Protein AF-A0A1W6MSX8-F1 (afdb_monomer)

Structure (mmCIF, N/CA/C/O backbone):
data_AF-A0A1W6MSX8-F1
#
_entry.id   AF-A0A1W6MSX8-F1
#
loop_
_atom_site.group_PDB
_atom_site.id
_atom_site.type_symbol
_atom_site.label_atom_id
_atom_site.label_alt_id
_atom_site.label_comp_id
_atom_site.label_asym_id
_atom_site.label_entity_id
_atom_site.label_seq_id
_atom_site.pdbx_PDB_ins_code
_atom_site.Cartn_x
_atom_site.Cartn_y
_atom_site.Cartn_z
_atom_site.occupancy
_atom_site.B_iso_or_equiv
_atom_site.auth_seq_id
_atom_site.auth_comp_id
_atom_site.auth_asym_id
_atom_site.auth_atom_id
_atom_site.pdbx_PDB_model_num
ATOM 1 N N . MET A 1 1 ? 38.690 9.024 20.204 1.00 37.06 1 MET A N 1
ATOM 2 C CA . MET A 1 1 ? 37.576 9.558 19.395 1.00 37.06 1 MET A CA 1
ATOM 3 C C . MET A 1 1 ? 37.236 8.498 18.362 1.00 37.06 1 MET A C 1
ATOM 5 O O . MET A 1 1 ? 38.032 8.278 17.463 1.00 37.06 1 MET A O 1
ATOM 9 N N . SER A 1 2 ? 36.153 7.746 18.572 1.00 43.12 2 SER A N 1
ATOM 10 C CA . SER A 1 2 ? 35.658 6.762 17.605 1.00 43.12 2 SER A CA 1
ATOM 11 C C . SER A 1 2 ? 34.822 7.488 16.557 1.00 43.12 2 SER A C 1
ATOM 13 O O . SER A 1 2 ? 33.864 8.161 16.931 1.00 43.12 2 SER A O 1
ATOM 15 N N . SER A 1 3 ? 35.148 7.339 15.276 1.00 42.53 3 SER A N 1
ATOM 16 C CA . SER A 1 3 ? 34.219 7.688 14.205 1.00 42.53 3 SER A CA 1
ATOM 17 C C . SER A 1 3 ? 34.100 6.494 13.277 1.00 42.53 3 SER A C 1
ATOM 19 O O . SER A 1 3 ? 35.037 6.110 12.585 1.00 42.53 3 SER A O 1
ATOM 21 N N . VAL A 1 4 ? 32.934 5.880 13.415 1.00 55.66 4 VAL A N 1
ATOM 22 C CA . VAL A 1 4 ? 32.267 4.943 12.524 1.00 55.66 4 VAL A CA 1
ATOM 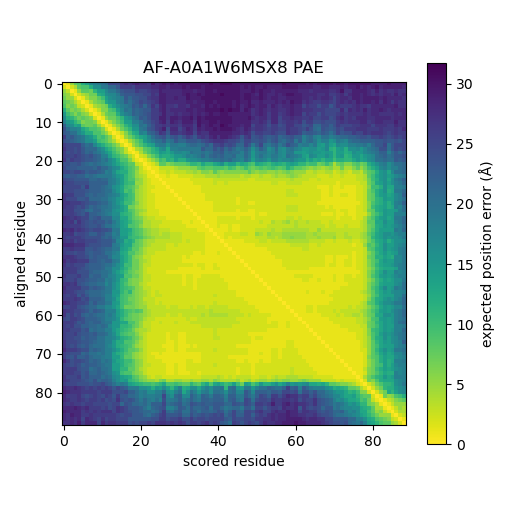23 C C . VAL A 1 4 ? 32.396 5.340 11.051 1.00 55.66 4 VAL A C 1
ATOM 25 O O . VAL A 1 4 ? 32.477 6.526 10.753 1.00 55.66 4 VAL A O 1
ATOM 28 N N . GLU A 1 5 ? 32.379 4.321 10.185 1.00 51.56 5 GLU A N 1
ATOM 29 C CA . GLU A 1 5 ? 31.856 4.290 8.799 1.00 51.56 5 GLU A CA 1
ATOM 30 C C . GLU A 1 5 ? 32.737 3.481 7.841 1.00 51.56 5 GLU A C 1
ATOM 32 O O . GLU A 1 5 ? 33.240 3.960 6.831 1.00 51.56 5 GLU A O 1
ATOM 37 N N . GLN A 1 6 ? 32.866 2.189 8.137 1.00 41.06 6 GLN A N 1
ATOM 38 C CA . GLN A 1 6 ? 33.113 1.187 7.104 1.00 41.06 6 GLN A CA 1
ATOM 39 C C . GLN A 1 6 ? 32.164 0.020 7.344 1.00 41.06 6 GLN A C 1
ATOM 41 O O . GLN A 1 6 ? 32.480 -0.907 8.079 1.00 41.06 6 GLN A O 1
ATOM 46 N N . CYS A 1 7 ? 30.965 0.107 6.775 1.00 47.62 7 CYS A N 1
ATOM 47 C CA . CYS A 1 7 ? 30.057 -1.023 6.608 1.00 47.62 7 CYS A CA 1
ATOM 48 C C . CYS A 1 7 ? 29.052 -0.679 5.511 1.00 47.62 7 CYS A C 1
ATOM 50 O O . CYS A 1 7 ? 28.035 -0.061 5.800 1.00 47.62 7 CYS A O 1
ATOM 52 N N . ALA A 1 8 ? 29.346 -1.077 4.274 1.00 44.97 8 ALA A N 1
ATOM 53 C CA . ALA A 1 8 ? 28.339 -1.474 3.289 1.00 44.97 8 ALA A CA 1
ATOM 54 C C . ALA A 1 8 ? 29.032 -1.971 2.013 1.00 44.97 8 ALA A C 1
ATOM 56 O O . ALA A 1 8 ? 28.938 -1.345 0.964 1.00 44.97 8 ALA A O 1
ATOM 57 N N . GLU A 1 9 ? 29.714 -3.112 2.090 1.00 56.00 9 GLU A N 1
ATOM 58 C CA . G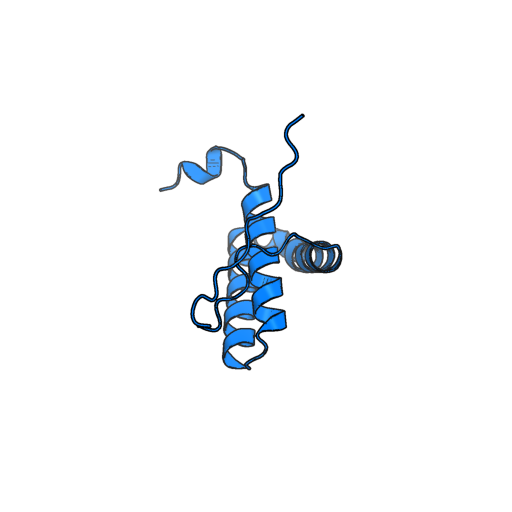LU A 1 9 ? 29.935 -3.916 0.890 1.00 56.00 9 GLU A CA 1
ATOM 59 C C . GLU A 1 9 ? 29.315 -5.284 1.133 1.00 56.00 9 GLU A C 1
ATOM 61 O O . GLU A 1 9 ? 29.775 -6.105 1.926 1.00 56.00 9 GLU A O 1
ATOM 66 N N . SER A 1 10 ? 28.147 -5.468 0.539 1.00 46.75 10 SER A N 1
ATOM 67 C CA . SER A 1 10 ? 27.491 -6.756 0.417 1.00 46.75 10 SER A CA 1
ATOM 68 C C . SER A 1 10 ? 26.664 -6.700 -0.853 1.00 46.75 10 SER A C 1
ATOM 70 O O . SER A 1 10 ? 25.466 -6.427 -0.827 1.00 46.75 10 SER A O 1
ATOM 72 N N . GLU A 1 11 ? 27.333 -6.966 -1.972 1.00 55.19 11 GLU A N 1
ATOM 73 C CA . GLU A 1 11 ? 26.692 -7.560 -3.136 1.00 55.19 11 GLU A CA 1
ATOM 74 C C . GLU A 1 11 ? 26.076 -8.893 -2.696 1.00 55.19 11 GLU A C 1
ATOM 76 O O . GLU A 1 11 ? 26.755 -9.910 -2.544 1.00 55.19 11 GLU A O 1
ATOM 81 N N . ARG A 1 12 ? 24.767 -8.894 -2.440 1.00 43.78 12 ARG A N 1
ATOM 82 C CA . ARG A 1 12 ? 23.977 -10.122 -2.470 1.00 43.78 12 ARG A CA 1
ATOM 83 C C . ARG A 1 12 ? 23.125 -10.096 -3.718 1.00 43.78 12 ARG A C 1
ATOM 85 O O . ARG A 1 12 ? 22.362 -9.162 -3.933 1.00 43.78 12 ARG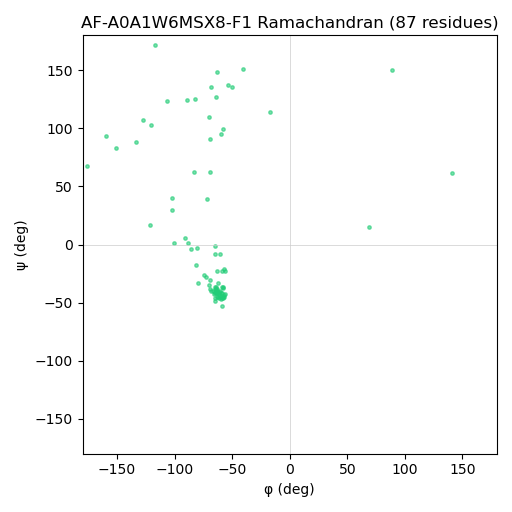 A O 1
ATOM 92 N N . MET A 1 13 ? 23.317 -11.150 -4.505 1.00 39.44 13 MET A N 1
ATOM 93 C CA . MET A 1 13 ? 22.466 -11.635 -5.582 1.00 39.44 13 MET A CA 1
ATOM 94 C C . MET A 1 13 ? 21.048 -11.064 -5.525 1.00 39.44 13 MET A C 1
ATOM 96 O O . MET A 1 13 ? 20.282 -11.360 -4.610 1.00 39.44 13 MET A O 1
ATOM 100 N N . ALA A 1 14 ? 20.725 -10.258 -6.531 1.00 44.22 14 ALA A N 1
ATOM 101 C CA . ALA A 1 14 ? 19.403 -9.708 -6.744 1.00 44.22 14 ALA A CA 1
ATOM 102 C C . ALA A 1 14 ? 18.428 -10.821 -7.158 1.00 44.22 14 ALA A C 1
ATOM 104 O O . ALA A 1 14 ? 18.238 -11.103 -8.340 1.00 44.22 14 ALA A O 1
ATOM 105 N N . THR A 1 15 ? 17.762 -11.437 -6.186 1.00 46.75 15 THR A N 1
ATOM 106 C CA . THR A 1 15 ? 16.322 -11.635 -6.347 1.00 46.75 15 THR A CA 1
ATOM 107 C C . THR A 1 15 ? 15.676 -10.241 -6.400 1.00 46.75 15 THR A C 1
ATOM 109 O O . THR A 1 15 ? 16.213 -9.309 -5.792 1.00 46.75 15 THR A O 1
ATOM 112 N N . PRO A 1 16 ? 14.570 -10.019 -7.134 1.00 46.06 16 PRO A N 1
ATOM 113 C CA . PRO A 1 16 ? 13.795 -8.783 -7.032 1.00 46.06 16 PRO A CA 1
ATOM 114 C C . PRO A 1 16 ? 13.091 -8.751 -5.663 1.00 46.06 16 PRO A C 1
ATOM 116 O O . PRO A 1 16 ? 11.871 -8.808 -5.554 1.00 46.06 16 PRO A O 1
ATOM 119 N N . GLU A 1 17 ? 13.882 -8.743 -4.592 1.00 48.25 17 GLU A N 1
ATOM 120 C CA . GLU A 1 17 ? 13.440 -8.602 -3.219 1.00 48.25 17 GLU A CA 1
ATOM 121 C C . GLU A 1 17 ? 12.975 -7.164 -3.098 1.00 48.25 17 GLU A C 1
ATOM 123 O O . GLU A 1 17 ? 13.764 -6.215 -3.154 1.00 48.25 17 GLU A O 1
ATOM 128 N N . LEU A 1 18 ? 11.666 -6.994 -2.976 1.00 55.47 18 LEU A N 1
ATOM 129 C CA . LEU A 1 18 ? 11.087 -5.699 -2.682 1.00 55.47 18 LEU A CA 1
ATOM 130 C C . LEU A 1 18 ? 11.815 -5.102 -1.459 1.00 55.47 18 LEU A C 1
ATOM 132 O O . LEU A 1 18 ? 12.055 -5.837 -0.496 1.00 55.47 18 LEU A O 1
ATOM 136 N N . PRO A 1 19 ? 12.186 -3.808 -1.459 1.00 55.22 19 PRO A N 1
ATOM 137 C CA . PRO A 1 19 ? 13.029 -3.224 -0.419 1.00 55.22 19 PRO A CA 1
ATOM 138 C C . PRO A 1 19 ? 12.385 -3.337 0.970 1.00 55.22 19 PRO A C 1
ATOM 140 O O . PRO A 1 19 ? 11.602 -2.490 1.397 1.00 55.22 19 PRO A O 1
ATOM 143 N N . LEU A 1 20 ? 12.747 -4.376 1.724 1.00 56.16 20 LEU A N 1
ATOM 144 C CA . LEU A 1 20 ? 12.199 -4.663 3.055 1.00 56.16 20 LEU A CA 1
ATOM 145 C C . LEU A 1 20 ? 12.556 -3.591 4.106 1.00 56.16 20 LEU A C 1
ATOM 147 O O . LEU A 1 20 ? 12.012 -3.620 5.215 1.00 56.16 20 LEU A O 1
ATOM 151 N N . CYS A 1 21 ? 13.429 -2.636 3.768 1.00 57.88 21 CYS A N 1
ATOM 152 C CA . CYS A 1 21 ? 13.951 -1.590 4.654 1.00 57.88 21 CYS A CA 1
ATOM 153 C C . CYS A 1 21 ? 13.683 -0.149 4.176 1.00 57.88 21 CYS A C 1
ATOM 155 O O . CYS A 1 21 ? 14.322 0.774 4.677 1.00 57.88 21 CYS A O 1
ATOM 157 N N . ALA A 1 22 ? 12.752 0.082 3.244 1.00 68.81 22 ALA A N 1
ATOM 158 C CA . ALA A 1 22 ? 12.411 1.450 2.849 1.00 68.81 22 ALA A CA 1
ATOM 159 C C . ALA A 1 22 ? 11.797 2.238 4.026 1.00 68.81 22 ALA A C 1
ATOM 161 O O . ALA A 1 22 ? 10.830 1.800 4.658 1.00 68.81 22 ALA A O 1
ATOM 162 N N . LEU A 1 23 ? 12.370 3.410 4.324 1.00 79.94 23 LEU A N 1
ATOM 163 C CA . LEU A 1 23 ? 11.792 4.349 5.284 1.00 79.94 23 LEU A CA 1
ATOM 164 C C . LEU A 1 23 ? 10.489 4.930 4.709 1.00 79.94 23 LEU A C 1
ATOM 166 O O . LEU A 1 23 ? 10.466 5.327 3.540 1.00 79.94 23 LEU A O 1
ATOM 170 N N . PRO A 1 24 ? 9.410 5.027 5.508 1.00 86.69 24 PRO A N 1
ATOM 171 C CA . PRO A 1 24 ? 8.197 5.714 5.093 1.00 86.69 24 PRO A CA 1
ATOM 172 C C . PRO A 1 24 ? 8.480 7.144 4.626 1.00 86.69 24 PRO A C 1
ATOM 174 O O . PRO A 1 24 ? 9.207 7.892 5.276 1.00 86.69 24 PRO A O 1
ATOM 177 N N . SER A 1 25 ? 7.838 7.540 3.533 1.00 90.12 25 SER A N 1
ATOM 178 C CA . SER A 1 25 ? 7.899 8.895 2.969 1.00 90.12 25 SER A CA 1
ATOM 179 C C . SER A 1 25 ? 6.512 9.541 3.005 1.00 90.12 25 SER A C 1
ATOM 181 O O . SER A 1 25 ? 5.519 8.865 3.288 1.00 90.12 25 SER A O 1
ATOM 183 N N . GLU A 1 26 ? 6.407 10.835 2.694 1.00 92.19 26 GLU A N 1
ATOM 184 C CA . GLU A 1 26 ? 5.106 11.524 2.620 1.00 92.19 26 GLU A CA 1
ATOM 185 C C . GLU A 1 26 ? 4.147 10.870 1.614 1.00 92.19 26 GLU A C 1
ATOM 187 O O . GLU A 1 26 ? 2.960 10.722 1.899 1.00 92.19 26 GLU A O 1
ATOM 192 N N . ARG A 1 27 ? 4.662 10.362 0.484 1.00 93.19 27 ARG A N 1
ATOM 193 C CA . ARG A 1 27 ? 3.869 9.585 -0.485 1.00 93.19 27 ARG A CA 1
ATOM 194 C C . ARG A 1 27 ? 3.222 8.363 0.170 1.00 93.19 27 ARG A C 1
ATOM 196 O O . ARG A 1 27 ? 2.034 8.126 -0.026 1.00 93.19 27 ARG A O 1
ATOM 203 N N . HIS A 1 28 ? 3.975 7.622 0.984 1.00 94.50 28 HIS A N 1
ATOM 204 C CA . HIS A 1 28 ? 3.451 6.459 1.701 1.00 94.50 28 HIS A CA 1
ATOM 205 C C . HIS A 1 28 ? 2.382 6.844 2.734 1.00 94.50 28 HIS A C 1
ATOM 207 O O . HIS A 1 28 ? 1.403 6.120 2.902 1.00 94.50 28 HIS A O 1
ATOM 213 N N . LYS A 1 29 ? 2.527 7.993 3.407 1.00 93.31 29 LYS A N 1
ATOM 214 C CA . LYS A 1 29 ? 1.517 8.496 4.355 1.00 93.31 29 LYS A CA 1
ATOM 215 C C . LYS A 1 29 ? 0.205 8.841 3.653 1.00 93.31 29 LYS A C 1
ATOM 217 O O . LYS A 1 29 ? -0.840 8.363 4.083 1.00 93.31 29 LYS A O 1
ATOM 222 N N . LEU A 1 30 ? 0.268 9.584 2.548 1.00 95.69 30 LEU A N 1
ATOM 223 C CA . LEU A 1 30 ? -0.909 9.930 1.743 1.00 95.69 30 LEU A CA 1
ATOM 224 C C . LEU A 1 30 ? -1.597 8.682 1.178 1.00 95.69 30 LEU A C 1
ATOM 226 O O . LEU A 1 30 ? -2.823 8.569 1.200 1.00 95.69 30 LEU A O 1
ATOM 230 N N . LEU A 1 31 ? -0.809 7.708 0.715 1.00 96.19 31 LEU A N 1
ATOM 231 C CA . LEU A 1 31 ? -1.341 6.440 0.230 1.00 96.19 31 LEU A CA 1
ATOM 232 C C . LEU A 1 31 ? -2.014 5.650 1.363 1.00 96.19 31 LEU A C 1
ATOM 234 O O . LEU A 1 31 ? -3.115 5.139 1.190 1.00 96.19 31 LEU A O 1
ATOM 238 N N . LEU A 1 32 ? -1.425 5.611 2.560 1.00 95.50 32 LEU A N 1
ATOM 239 C CA . LEU A 1 32 ? -2.071 5.012 3.728 1.00 95.50 32 LEU A CA 1
ATOM 240 C C . LEU A 1 32 ? -3.388 5.717 4.093 1.00 95.50 32 LEU A C 1
ATOM 242 O O . LEU A 1 32 ? -4.352 5.049 4.468 1.00 95.50 32 LEU A O 1
ATOM 246 N N . GLU A 1 33 ? -3.455 7.045 4.003 1.00 95.19 33 GLU A N 1
ATOM 247 C CA . GLU A 1 33 ? -4.680 7.807 4.269 1.00 95.19 33 GLU A CA 1
ATOM 248 C C . GLU A 1 33 ? -5.807 7.471 3.285 1.00 95.19 33 GLU A C 1
ATOM 250 O O . GLU A 1 33 ? -6.956 7.311 3.710 1.00 95.19 33 GLU A O 1
ATOM 255 N N . SER A 1 34 ? -5.489 7.260 2.003 1.00 96.38 34 SER A N 1
ATOM 256 C CA . SER A 1 34 ? -6.485 6.843 1.008 1.00 96.38 34 SER A CA 1
ATOM 257 C C . SER A 1 34 ? -7.077 5.464 1.338 1.00 96.38 34 SER A C 1
ATOM 259 O O . SER A 1 34 ? -8.296 5.278 1.292 1.00 96.38 34 SER A O 1
ATOM 261 N N . TYR A 1 35 ? -6.251 4.517 1.795 1.00 96.19 35 TYR A N 1
ATOM 262 C CA . TYR A 1 35 ? -6.731 3.228 2.298 1.00 96.19 35 TYR A CA 1
ATOM 263 C C . TYR A 1 35 ? -7.536 3.379 3.592 1.00 96.19 35 TYR A C 1
ATOM 265 O O . TYR A 1 35 ? -8.584 2.744 3.748 1.00 96.19 35 TYR A O 1
ATOM 273 N N . ARG A 1 36 ? -7.110 4.257 4.510 1.00 94.50 36 ARG A N 1
ATOM 274 C CA . ARG A 1 36 ? -7.814 4.520 5.777 1.00 94.50 36 ARG A CA 1
ATOM 275 C C . ARG A 1 36 ? -9.210 5.109 5.587 1.00 94.50 36 ARG A C 1
ATOM 277 O O . ARG A 1 36 ? -10.064 4.885 6.443 1.00 94.50 36 ARG A O 1
ATOM 284 N N . PHE A 1 37 ? -9.498 5.754 4.457 1.00 94.12 37 PHE A N 1
ATOM 285 C CA . PHE A 1 37 ? -10.863 6.168 4.108 1.00 94.12 37 PHE A CA 1
ATOM 286 C C . PHE A 1 37 ? -11.863 4.990 4.094 1.00 94.12 37 PHE A C 1
ATOM 288 O O . PHE A 1 37 ? -13.066 5.164 4.300 1.00 94.12 37 PHE A O 1
ATOM 295 N N . ASN A 1 38 ? -11.369 3.758 3.925 1.00 93.75 38 ASN A N 1
ATOM 296 C CA . ASN A 1 38 ? -12.167 2.536 3.947 1.00 93.75 38 ASN A CA 1
ATOM 297 C C . ASN A 1 38 ? -12.295 1.891 5.342 1.00 93.75 38 ASN A C 1
ATOM 299 O O . ASN A 1 38 ? -12.922 0.837 5.454 1.00 93.75 38 ASN A O 1
ATOM 303 N N . LEU A 1 39 ? -11.788 2.513 6.419 1.00 92.81 39 LEU A N 1
ATOM 304 C CA . LEU A 1 39 ? -11.819 1.945 7.780 1.00 92.81 39 LEU A CA 1
ATOM 305 C C . LEU A 1 39 ? -13.223 1.635 8.306 1.00 92.81 39 LEU A C 1
ATOM 307 O O . LEU A 1 39 ? -13.367 0.750 9.145 1.00 92.81 39 LEU A O 1
ATOM 311 N N . LYS A 1 40 ? -14.270 2.275 7.771 1.00 93.50 40 LYS A N 1
ATOM 312 C CA . LYS A 1 40 ? -15.673 1.924 8.058 1.00 93.50 40 LYS A CA 1
ATOM 313 C C . LYS A 1 40 ? -16.023 0.460 7.744 1.00 93.50 40 LYS A C 1
ATOM 315 O O . LYS A 1 40 ? -16.996 -0.056 8.276 1.00 93.50 40 LYS A O 1
ATOM 320 N N . ARG A 1 41 ? -15.242 -0.208 6.885 1.00 92.38 41 ARG A N 1
ATOM 321 C CA . ARG A 1 41 ? -15.365 -1.640 6.553 1.00 92.38 41 ARG A CA 1
ATOM 322 C C . ARG A 1 41 ? -14.567 -2.547 7.501 1.00 92.38 41 ARG A C 1
ATOM 324 O O . ARG A 1 41 ? -14.545 -3.758 7.304 1.00 92.38 41 ARG A O 1
ATOM 331 N N . GLY A 1 42 ? -13.894 -1.975 8.497 1.00 93.00 42 GLY A N 1
ATOM 332 C CA . GLY A 1 42 ? -13.009 -2.669 9.425 1.00 93.00 42 GLY A CA 1
ATOM 333 C C . GLY A 1 42 ? -11.562 -2.753 8.935 1.00 93.00 42 GLY A C 1
ATOM 334 O O . GLY A 1 42 ? -11.281 -2.827 7.738 1.00 93.00 42 GLY A O 1
ATOM 335 N N . LYS A 1 43 ? -10.624 -2.777 9.888 1.00 91.06 43 LYS A N 1
ATOM 336 C CA . LYS A 1 43 ? -9.184 -2.887 9.615 1.00 91.06 43 LYS A CA 1
ATOM 337 C C . LYS A 1 43 ? -8.803 -4.131 8.790 1.00 91.06 43 LYS A C 1
ATOM 339 O O . LYS A 1 43 ? -8.033 -3.953 7.849 1.00 91.06 43 LYS A O 1
ATOM 344 N N . PRO A 1 44 ? -9.344 -5.343 9.049 1.00 94.38 44 PRO A N 1
ATOM 345 C CA . PRO A 1 44 ? -9.036 -6.519 8.229 1.00 94.38 44 PRO A CA 1
ATOM 346 C C . PRO A 1 44 ? -9.381 -6.323 6.749 1.00 94.38 44 PRO A C 1
ATOM 348 O O . PRO A 1 44 ? -8.614 -6.729 5.881 1.00 94.38 44 PRO A O 1
ATOM 351 N N . SER A 1 45 ? -10.488 -5.633 6.458 1.00 95.00 45 SER A N 1
ATOM 352 C CA . SER A 1 45 ? -10.893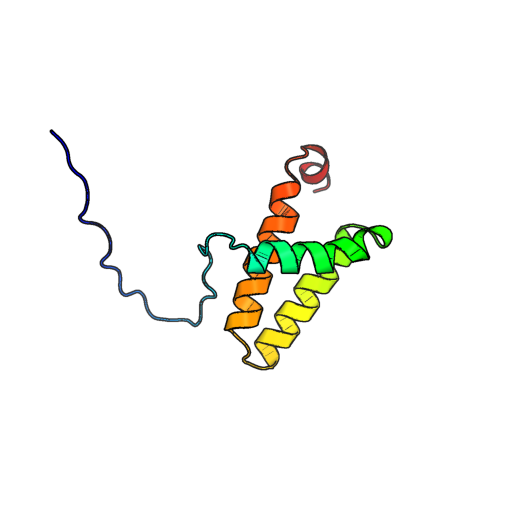 -5.303 5.088 1.00 95.00 45 SER A CA 1
ATOM 353 C C . SER A 1 45 ? -9.896 -4.360 4.415 1.00 95.00 45 SER A C 1
ATOM 3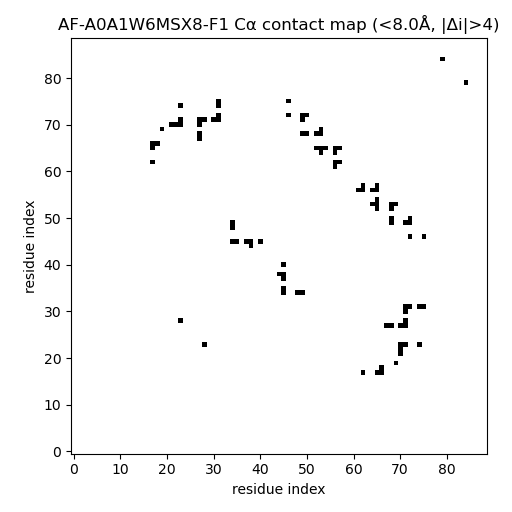55 O O . SER A 1 45 ? -9.550 -4.571 3.259 1.00 95.00 45 SER A O 1
ATOM 357 N N . VAL A 1 46 ? -9.387 -3.355 5.136 1.00 95.94 46 VAL A N 1
ATOM 358 C CA . VAL A 1 46 ? -8.356 -2.442 4.612 1.00 95.94 46 VAL A CA 1
ATOM 359 C C . VAL A 1 46 ? -7.036 -3.179 4.364 1.00 95.94 46 VAL A C 1
ATOM 361 O O . VAL A 1 46 ? -6.431 -2.987 3.313 1.00 95.94 46 VAL A O 1
ATOM 364 N N . CYS A 1 47 ? -6.611 -4.062 5.278 1.00 95.69 47 CYS A N 1
ATOM 365 C CA . CYS A 1 47 ? -5.428 -4.904 5.061 1.00 95.69 47 CYS A CA 1
ATOM 366 C C . CYS A 1 47 ? -5.588 -5.775 3.811 1.00 95.69 47 CYS A C 1
ATOM 368 O O . CYS A 1 47 ? -4.683 -5.826 2.984 1.00 95.69 47 CYS A O 1
ATOM 370 N N . LYS A 1 48 ? -6.751 -6.418 3.649 1.00 96.44 48 LYS A N 1
ATOM 371 C CA . LYS A 1 48 ? -7.050 -7.237 2.471 1.00 96.44 48 LYS A CA 1
ATOM 372 C C . LYS A 1 48 ? -6.975 -6.422 1.177 1.00 96.44 48 LYS A C 1
ATOM 374 O O . LYS A 1 48 ? -6.330 -6.877 0.245 1.00 96.44 48 LYS A O 1
ATOM 379 N N . MET A 1 49 ? -7.546 -5.215 1.146 1.00 97.38 49 MET A N 1
ATOM 380 C CA . MET A 1 49 ? -7.467 -4.327 -0.024 1.00 97.38 49 MET A CA 1
ATOM 381 C C . MET A 1 49 ? -6.018 -4.000 -0.408 1.00 97.38 49 MET A C 1
ATOM 383 O O . MET A 1 49 ? -5.657 -4.112 -1.573 1.00 97.38 49 MET A O 1
ATOM 387 N N . ILE A 1 50 ? -5.172 -3.651 0.569 1.00 96.94 50 ILE A N 1
ATOM 388 C CA . ILE A 1 50 ? -3.752 -3.355 0.313 1.00 96.94 50 ILE A CA 1
ATOM 389 C C . ILE A 1 50 ? -3.032 -4.582 -0.258 1.00 96.94 50 ILE A C 1
ATOM 391 O O . ILE A 1 50 ? -2.240 -4.451 -1.186 1.00 96.94 50 ILE A O 1
ATOM 395 N N . LEU A 1 51 ? -3.299 -5.772 0.287 1.00 96.25 51 LEU A N 1
ATOM 396 C CA . LEU A 1 51 ? -2.680 -7.010 -0.190 1.00 96.25 51 LEU A CA 1
ATOM 397 C C . LEU A 1 51 ? -3.164 -7.393 -1.595 1.00 96.25 51 LEU A C 1
ATOM 399 O O . LEU A 1 51 ? -2.356 -7.828 -2.407 1.00 96.25 51 LEU A O 1
ATOM 403 N N . GLU A 1 52 ? -4.449 -7.221 -1.903 1.00 97.75 52 GLU A N 1
ATOM 404 C CA . GLU A 1 52 ? -4.992 -7.462 -3.247 1.00 97.75 52 GLU A CA 1
ATOM 405 C C . GLU A 1 52 ? -4.366 -6.521 -4.286 1.00 97.75 52 GLU A C 1
ATOM 407 O O . GLU A 1 52 ? -3.936 -6.981 -5.345 1.00 97.75 52 GLU A O 1
ATOM 412 N N . ASP A 1 53 ? -4.241 -5.229 -3.970 1.00 97.69 53 ASP A N 1
ATOM 413 C CA . ASP A 1 53 ? -3.572 -4.264 -4.849 1.00 97.69 53 ASP A CA 1
ATOM 414 C C . ASP A 1 53 ? -2.078 -4.584 -5.011 1.00 97.69 53 ASP A C 1
ATOM 416 O O . ASP A 1 53 ? -1.538 -4.482 -6.111 1.00 97.69 53 ASP A O 1
ATOM 420 N N . LEU A 1 54 ? -1.413 -5.032 -3.941 1.00 95.94 54 LEU A N 1
ATOM 421 C CA . LEU A 1 54 ? -0.020 -5.476 -3.976 1.00 95.94 54 LEU A CA 1
ATOM 422 C C . LEU A 1 54 ? 0.179 -6.640 -4.950 1.00 95.94 54 LEU A C 1
ATOM 424 O O . LEU A 1 54 ? 1.034 -6.545 -5.829 1.00 95.94 54 LEU A O 1
ATOM 428 N N . TRP A 1 55 ? -0.612 -7.710 -4.823 1.00 95.94 55 TRP A N 1
ATOM 429 C CA . TRP A 1 55 ? -0.554 -8.845 -5.751 1.00 95.94 55 TRP A CA 1
ATOM 430 C C . TRP A 1 55 ? -0.806 -8.398 -7.185 1.00 95.94 55 TRP A C 1
ATOM 432 O O . TRP A 1 55 ? -0.024 -8.717 -8.075 1.00 95.94 55 TRP A O 1
ATOM 442 N N . ARG A 1 56 ? -1.819 -7.553 -7.394 1.00 97.69 56 ARG A N 1
ATOM 443 C CA . ARG A 1 56 ? -2.126 -7.008 -8.715 1.00 97.69 56 ARG A CA 1
ATOM 444 C C . ARG A 1 56 ? -0.959 -6.220 -9.315 1.00 97.69 56 ARG A C 1
ATOM 446 O O . ARG A 1 56 ? -0.702 -6.347 -10.507 1.00 97.69 56 ARG A O 1
ATOM 453 N N . PHE A 1 57 ? -0.252 -5.406 -8.532 1.00 96.06 57 PHE A N 1
ATOM 454 C CA . PHE A 1 57 ? 0.913 -4.676 -9.039 1.00 96.06 57 PHE A CA 1
ATOM 455 C C . PHE A 1 57 ? 2.103 -5.591 -9.323 1.00 96.06 57 PHE A C 1
ATOM 457 O O . PHE A 1 57 ? 2.801 -5.357 -10.308 1.00 96.06 57 PHE A O 1
ATOM 464 N N . MET A 1 58 ? 2.312 -6.642 -8.527 1.00 94.44 58 MET A N 1
ATOM 465 C CA . MET A 1 58 ? 3.331 -7.653 -8.826 1.00 94.44 58 MET A CA 1
ATOM 466 C C . MET A 1 58 ? 3.021 -8.394 -10.132 1.00 94.44 58 MET A C 1
ATOM 468 O O . MET A 1 58 ? 3.899 -8.506 -10.983 1.00 94.44 58 MET A O 1
ATOM 472 N N . ASP A 1 59 ? 1.769 -8.806 -10.342 1.00 96.50 59 ASP A N 1
ATOM 473 C CA . ASP A 1 59 ? 1.332 -9.486 -11.570 1.00 96.50 59 ASP A CA 1
ATOM 474 C C . ASP A 1 59 ? 1.494 -8.600 -12.818 1.00 96.50 59 ASP A C 1
ATOM 476 O O . ASP A 1 59 ? 1.797 -9.086 -13.906 1.00 96.50 59 ASP A O 1
ATOM 480 N N . LEU A 1 60 ? 1.324 -7.283 -12.662 1.00 96.19 60 LEU A N 1
ATOM 481 C CA . LEU A 1 60 ? 1.532 -6.292 -13.722 1.00 96.19 60 LEU A CA 1
ATOM 482 C C . LEU A 1 60 ? 3.011 -5.915 -13.932 1.00 96.19 60 LEU A C 1
ATOM 484 O O . LEU A 1 60 ? 3.307 -5.102 -14.806 1.00 96.19 60 LEU A O 1
ATOM 488 N N . GLY A 1 61 ? 3.939 -6.450 -13.130 1.00 95.12 61 GLY A N 1
ATOM 489 C CA . GLY A 1 61 ? 5.357 -6.075 -13.157 1.00 95.12 61 GLY A CA 1
ATOM 490 C C . GLY A 1 61 ? 5.638 -4.651 -12.657 1.00 95.12 61 GLY A C 1
ATOM 491 O O . GLY A 1 61 ? 6.719 -4.110 -12.883 1.00 95.12 61 GLY A O 1
ATOM 492 N N . ALA A 1 62 ? 4.678 -4.026 -11.973 1.00 95.50 62 ALA A N 1
ATOM 493 C CA . ALA A 1 62 ? 4.775 -2.683 -11.413 1.00 95.50 62 ALA A CA 1
ATOM 494 C C . ALA A 1 62 ? 5.478 -2.707 -10.041 1.00 95.50 62 ALA A C 1
ATOM 496 O O . ALA A 1 62 ? 4.899 -2.355 -9.011 1.00 95.50 62 ALA A O 1
ATOM 497 N N . TRP A 1 63 ? 6.741 -3.142 -10.025 1.00 92.56 63 TRP A N 1
ATOM 498 C CA . TRP A 1 63 ? 7.496 -3.443 -8.801 1.00 92.56 63 TRP A CA 1
ATOM 499 C C . TRP A 1 63 ? 7.643 -2.260 -7.841 1.00 92.56 63 TRP A C 1
ATOM 501 O O . TRP A 1 63 ? 7.554 -2.450 -6.631 1.00 92.56 63 TRP A O 1
ATOM 511 N N . GLU A 1 64 ? 7.805 -1.038 -8.355 1.00 91.75 64 GLU A N 1
ATOM 512 C CA . GLU A 1 64 ? 7.874 0.171 -7.520 1.00 91.75 64 GLU A CA 1
ATOM 513 C C . GLU A 1 64 ? 6.566 0.405 -6.749 1.00 91.75 64 GLU A C 1
ATOM 515 O O . GLU A 1 64 ? 6.581 0.701 -5.557 1.00 91.75 64 GLU A O 1
ATOM 520 N N . HIS A 1 65 ? 5.418 0.197 -7.400 1.00 93.88 65 HIS A N 1
ATOM 521 C CA . HIS A 1 65 ? 4.112 0.321 -6.754 1.00 93.88 65 HIS A CA 1
ATOM 522 C C . HIS A 1 65 ? 3.866 -0.802 -5.739 1.00 93.88 65 HIS A C 1
ATOM 524 O O . HIS A 1 65 ? 3.325 -0.549 -4.663 1.00 93.88 65 HIS A O 1
ATOM 530 N N . ALA A 1 66 ? 4.300 -2.029 -6.039 1.00 94.88 66 ALA A N 1
ATOM 531 C CA . ALA A 1 66 ? 4.247 -3.129 -5.079 1.00 94.88 66 ALA A CA 1
ATOM 532 C C . ALA A 1 66 ? 5.128 -2.849 -3.844 1.00 94.88 66 ALA A C 1
ATOM 534 O O . ALA A 1 66 ? 4.702 -3.079 -2.711 1.00 94.88 66 ALA A O 1
ATOM 535 N N . ALA A 1 67 ? 6.328 -2.292 -4.037 1.00 91.94 67 ALA A N 1
ATOM 536 C CA . ALA A 1 67 ? 7.218 -1.897 -2.948 1.00 91.94 67 ALA A CA 1
ATOM 537 C C . ALA A 1 67 ? 6.584 -0.822 -2.050 1.00 91.94 67 ALA A C 1
ATOM 539 O O . ALA A 1 67 ? 6.584 -0.976 -0.825 1.00 91.94 67 ALA A O 1
ATOM 540 N N . ASP A 1 68 ? 5.977 0.212 -2.642 1.00 93.81 68 ASP A N 1
ATOM 541 C CA . ASP A 1 68 ? 5.250 1.243 -1.894 1.00 93.81 68 ASP A CA 1
ATOM 542 C C . ASP A 1 68 ? 4.144 0.630 -1.018 1.00 93.81 68 ASP A C 1
ATOM 544 O O . ASP A 1 68 ? 3.979 0.998 0.151 1.00 93.81 68 ASP A O 1
ATOM 548 N N . LEU A 1 69 ? 3.389 -0.337 -1.554 1.00 95.75 69 LEU A N 1
ATOM 549 C CA . LEU A 1 69 ? 2.309 -0.990 -0.813 1.00 95.75 69 LEU A CA 1
ATOM 550 C C . LEU A 1 69 ? 2.803 -1.874 0.333 1.00 95.75 69 LEU A C 1
ATOM 552 O O . LEU A 1 69 ? 2.121 -1.946 1.357 1.00 95.75 69 LEU A O 1
ATOM 556 N N . LEU A 1 70 ? 3.990 -2.482 0.238 1.00 94.00 70 LEU A N 1
ATOM 557 C CA . LEU A 1 70 ? 4.593 -3.164 1.390 1.00 94.00 70 LEU A CA 1
ATOM 558 C C . LEU A 1 70 ? 4.890 -2.192 2.533 1.00 94.00 70 LEU A C 1
ATOM 560 O O . LEU A 1 70 ? 4.623 -2.509 3.698 1.00 94.00 70 LEU A O 1
ATOM 564 N N . VAL A 1 71 ? 5.412 -1.002 2.219 1.00 93.06 71 VAL A N 1
ATOM 565 C CA . VAL A 1 71 ? 5.680 0.037 3.223 1.00 93.06 71 VAL A CA 1
ATOM 566 C C . VAL A 1 71 ? 4.367 0.509 3.846 1.00 93.06 71 VAL A C 1
ATOM 568 O O . VAL A 1 71 ? 4.253 0.552 5.072 1.00 93.06 71 VAL A O 1
ATOM 571 N N . VAL A 1 72 ? 3.341 0.776 3.031 1.00 94.31 72 VAL A N 1
ATOM 572 C CA . VAL A 1 72 ? 2.001 1.174 3.500 1.00 94.31 72 VAL A CA 1
ATOM 573 C C . VAL A 1 72 ? 1.366 0.099 4.384 1.00 94.31 72 VAL A C 1
ATOM 575 O O . VAL A 1 72 ? 0.840 0.415 5.455 1.00 94.31 72 VAL A O 1
ATOM 578 N N . HIS A 1 73 ? 1.456 -1.174 3.993 1.00 93.94 73 HIS A N 1
ATOM 579 C CA . HIS A 1 73 ? 0.974 -2.293 4.798 1.00 93.94 73 HIS A CA 1
ATOM 580 C C . HIS A 1 73 ? 1.688 -2.343 6.155 1.00 93.94 73 HIS A C 1
ATOM 582 O O . HIS A 1 73 ? 1.040 -2.417 7.203 1.00 93.94 73 HIS A O 1
ATOM 588 N N . ARG A 1 74 ? 3.023 -2.214 6.168 1.00 91.38 74 ARG A N 1
ATOM 589 C CA . ARG A 1 74 ? 3.799 -2.155 7.414 1.00 91.38 74 ARG A CA 1
ATOM 590 C C . ARG A 1 74 ? 3.376 -0.970 8.284 1.00 91.38 74 ARG A C 1
ATOM 592 O O . ARG A 1 74 ? 3.228 -1.152 9.487 1.00 91.38 74 ARG A O 1
ATOM 599 N N . MET A 1 75 ? 3.132 0.209 7.709 1.00 90.75 75 MET A N 1
ATOM 600 C CA . MET A 1 75 ? 2.653 1.384 8.451 1.00 90.75 75 MET A CA 1
ATOM 601 C C . MET A 1 75 ? 1.255 1.177 9.060 1.00 90.75 75 MET A C 1
ATOM 603 O O . MET A 1 75 ? 0.993 1.602 10.187 1.00 90.75 75 MET A O 1
ATOM 607 N N . LEU A 1 76 ? 0.344 0.504 8.349 1.00 91.44 76 LEU A N 1
ATOM 608 C CA . LEU A 1 76 ? -0.983 0.160 8.875 1.00 91.44 76 LEU A CA 1
ATOM 609 C C . LEU A 1 76 ? -0.894 -0.808 10.070 1.00 91.44 76 LEU A C 1
ATOM 611 O O . LEU A 1 76 ? -1.677 -0.714 11.026 1.00 91.44 76 LEU A O 1
ATOM 615 N N . MET A 1 77 ? 0.064 -1.734 10.015 1.00 87.38 77 MET A N 1
ATOM 616 C CA . MET A 1 77 ? 0.314 -2.719 11.065 1.00 87.38 77 MET A CA 1
ATOM 617 C C . MET A 1 77 ? 1.116 -2.143 12.239 1.00 87.38 77 MET A C 1
ATOM 619 O O . MET A 1 77 ? 0.840 -2.502 13.377 1.00 87.38 77 MET A O 1
ATOM 623 N N . SER A 1 78 ? 2.039 -1.205 12.019 1.00 83.56 78 SER A N 1
ATOM 624 C CA . SER A 1 78 ? 2.825 -0.580 13.095 1.00 83.56 78 SER A CA 1
ATOM 625 C C . SER A 1 78 ? 2.008 0.395 13.946 1.00 83.56 78 SER A C 1
ATOM 627 O O . SER A 1 78 ? 2.232 0.494 15.148 1.00 83.56 78 SER A O 1
ATOM 629 N N . GLY A 1 79 ? 0.971 1.021 13.378 1.00 66.94 79 GLY A N 1
ATOM 630 C CA . GLY A 1 79 ? -0.054 1.727 14.158 1.00 66.94 79 GLY A CA 1
ATOM 631 C C . GLY A 1 79 ? -0.895 0.809 15.064 1.00 66.94 79 GLY A C 1
ATOM 632 O O . GLY A 1 79 ? -1.795 1.286 15.747 1.00 66.94 79 GLY A O 1
ATOM 633 N N . CYS A 1 80 ? -0.642 -0.506 15.050 1.00 49.66 80 CYS A N 1
ATOM 634 C CA . CYS A 1 80 ? -1.323 -1.540 15.826 1.00 49.66 80 CYS A CA 1
ATOM 635 C C . CYS A 1 80 ? -0.528 -2.011 17.049 1.00 49.66 80 CYS A C 1
ATOM 637 O O . CYS A 1 80 ? -0.678 -3.160 17.454 1.00 49.66 80 CYS A O 1
ATOM 639 N N . ALA A 1 81 ? 0.299 -1.1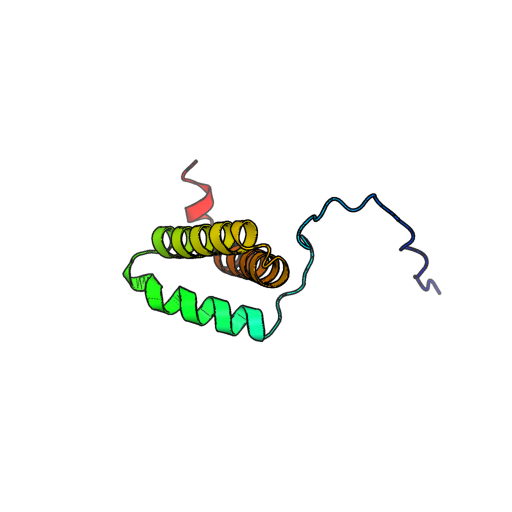66 17.662 1.00 43.28 81 ALA A N 1
ATOM 640 C CA . ALA A 1 81 ? 0.916 -1.481 18.953 1.00 43.28 81 ALA A CA 1
ATOM 641 C C . ALA A 1 81 ? -0.099 -1.424 20.122 1.00 43.28 81 ALA A C 1
ATOM 643 O O . ALA A 1 81 ? 0.221 -0.944 21.204 1.00 43.28 81 ALA A O 1
ATOM 644 N N . SER A 1 82 ? -1.335 -1.895 19.912 1.00 42.84 82 SER A N 1
ATOM 645 C CA . SER A 1 82 ? -2.220 -2.271 21.011 1.00 42.84 82 SER A CA 1
ATOM 646 C C . SER A 1 82 ? -1.967 -3.752 21.322 1.00 42.84 82 SER A C 1
ATOM 648 O O . SER A 1 82 ? -2.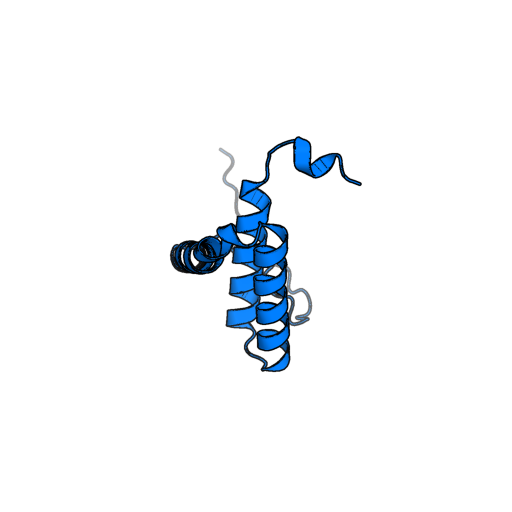102 -4.585 20.418 1.00 42.84 82 SER A O 1
ATOM 650 N N . PRO A 1 83 ? -1.621 -4.111 22.571 1.00 49.31 83 PRO A N 1
ATOM 651 C CA . PRO A 1 83 ? -1.386 -5.496 22.988 1.00 49.31 83 PRO A CA 1
ATOM 652 C C . PRO A 1 83 ? -2.611 -6.417 22.821 1.00 49.31 83 PRO A C 1
ATOM 654 O O . PRO A 1 83 ? -2.486 -7.633 22.943 1.00 49.31 83 PRO A O 1
ATOM 657 N N . GLU A 1 84 ? -3.785 -5.872 22.497 1.00 47.97 84 GLU A N 1
ATOM 658 C CA . GLU A 1 84 ? -5.020 -6.633 22.287 1.00 47.97 84 GLU A CA 1
ATOM 659 C C . GLU A 1 84 ? -5.045 -7.399 20.953 1.00 47.97 84 GLU A C 1
ATOM 661 O O . GLU A 1 84 ? -5.670 -8.452 20.863 1.00 47.97 84 GLU A O 1
ATOM 666 N N . CYS A 1 85 ? -4.318 -6.943 19.926 1.00 42.91 85 CYS A N 1
ATOM 667 C CA . CYS A 1 85 ? -4.273 -7.632 18.628 1.00 42.91 85 CYS A CA 1
ATOM 668 C C . CYS A 1 85 ? -3.295 -8.819 18.590 1.00 42.91 85 CYS A C 1
ATOM 670 O O . CYS A 1 85 ? -3.412 -9.674 17.719 1.00 42.91 85 CYS A O 1
ATOM 672 N N . LEU A 1 86 ? -2.351 -8.891 19.534 1.00 45.97 86 LEU A N 1
ATOM 673 C CA . LEU A 1 86 ? -1.370 -9.979 19.652 1.00 45.97 86 LEU A CA 1
ATOM 674 C C . LEU A 1 86 ? -1.895 -11.188 20.449 1.00 45.97 86 LEU A C 1
ATOM 676 O O . LEU A 1 86 ? -1.194 -12.187 20.564 1.00 45.97 86 LEU A O 1
ATOM 680 N N . ARG A 1 87 ? -3.110 -11.105 21.010 1.00 41.69 87 ARG A N 1
ATOM 681 C CA . ARG A 1 87 ? -3.727 -12.161 21.835 1.00 41.69 87 ARG A CA 1
ATOM 682 C C . ARG A 1 87 ? -4.755 -13.033 21.109 1.00 41.69 87 ARG A C 1
ATOM 684 O O . ARG A 1 87 ? -5.328 -13.915 21.737 1.00 41.69 87 ARG A O 1
ATOM 691 N N . ALA A 1 88 ? -4.996 -12.798 19.822 1.00 40.34 88 ALA A N 1
ATOM 692 C CA . ALA A 1 88 ? -5.935 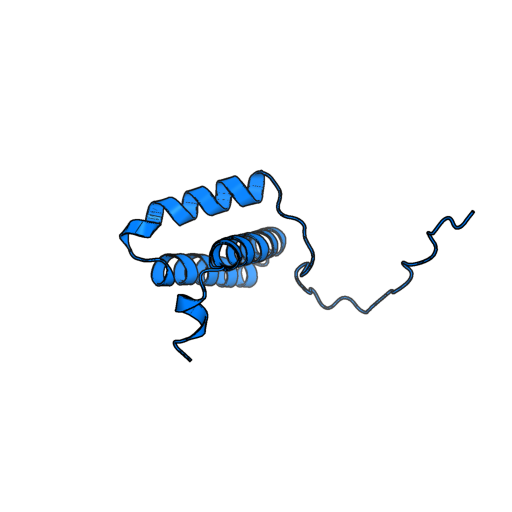-13.582 19.014 1.00 40.34 88 ALA A CA 1
ATOM 693 C C . ALA A 1 88 ? -5.220 -14.592 18.093 1.00 40.34 88 ALA A C 1
ATOM 695 O O . ALA A 1 88 ? -5.599 -14.739 16.932 1.00 40.34 88 ALA A O 1
ATOM 696 N N . GLY A 1 89 ? -4.167 -15.238 18.605 1.00 37.75 89 GLY A N 1
ATOM 697 C CA . GLY A 1 89 ? -3.471 -16.360 17.972 1.00 37.75 89 GLY A CA 1
ATOM 698 C C . GLY A 1 89 ? -3.507 -17.580 18.873 1.00 37.75 89 GLY A C 1
ATOM 699 O O . GLY A 1 89 ? -3.302 -17.386 20.092 1.00 37.75 89 GLY A O 1
#

Sequence (89 aa):
MSSVEQCAESERMATPELPLCALPSERHKLLLESYRFNLKRGKPSVCKMILEDLWRFMDLGAWEHAADLLVVHRMLMSGCASPECLRAG

Solvent-accessible surface area (backbone atoms only — not comparable to full-atom values): 5638 Å² total; per-residue (Å²): 137,90,77,88,88,88,83,86,88,73,94,67,83,79,63,94,66,61,70,91,76,64,76,87,47,72,68,40,51,56,53,39,50,63,49,53,74,45,45,91,68,35,64,69,50,39,53,49,52,52,52,53,52,27,51,52,25,50,77,69,67,37,53,70,62,24,37,50,41,54,48,29,51,50,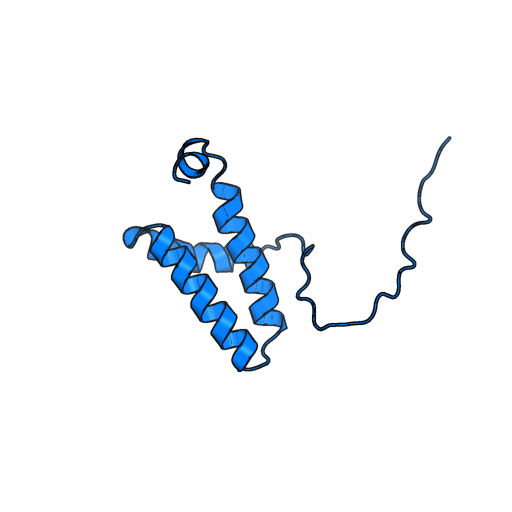54,64,54,61,76,51,82,50,78,74,73,76,67,81,118

Organism: NCBI:txid655015

Foldseek 3Di:
DDDDDDDDDDPDDDDVPQPPDDDDDPVLVVVLVVLVVCCVVPLVVSLVVLVVVLVVCVVVVVSVSNSSSSVNSVVSVVVVPPVVVVPPD

Mean predicted aligned error: 12.31 Å

Radius of gyration: 16.63 Å; Cα contacts (8 Å, |Δi|>4): 50; chains: 1; bounding box: 53×28×37 Å

pLDDT: mean 76.89, std 22.62, range [37.06, 97.75]

Secondary structure (DSSP, 8-state):
-------------------TTPPP-HHHHHHHHHHHTTGGG-HHHHHHHHHHHHHHHHHTT-HHHHHHHHHHHHHHHHTT--TTGGG--